Protein AF-A0A2K3K0E5-F1 (afdb_monomer_lite)

Sequence (52 aa):
MVDDKLFKRGFASPLLLCVSEQEAKGILEEVHEEACGNHIGARALAGKILRA

Foldseek 3Di:
DPPPWDWDDDPPAPTATDDDPVVVVVLVVVLVVVCVVVVDDPVVSVVVNRVD

Radius of gyration: 12.53 Å; chains: 1; bounding box: 35×16×27 Å

Organism: Trifolium pratense (NCBI:txid57577)

Secondary structure (DSSP, 8-state):
-BTTB-EEPPSSSPPEEP--HHHHHHHHHHHHHHHHTTT--HHHHHHHHTT-

pLDDT: mean 84.62, std 8.08, range [63.62, 95.69]

Structure (mmCIF, N/CA/C/O backbone):
data_AF-A0A2K3K0E5-F1
#
_entry.id   AF-A0A2K3K0E5-F1
#
loop_
_atom_site.group_PDB
_atom_site.id
_atom_site.type_symbol
_atom_site.label_atom_id
_atom_site.label_alt_id
_atom_site.label_comp_id
_atom_site.label_asym_id
_atom_site.label_entity_id
_atom_site.label_seq_id
_atom_site.pdbx_PDB_ins_code
_atom_site.Cartn_x
_atom_site.Cartn_y
_atom_site.Cartn_z
_atom_site.occupancy
_atom_site.B_iso_or_equiv
_atom_site.auth_seq_id
_atom_site.auth_comp_id
_atom_site.auth_asym_id
_atom_site.auth_atom_id
_atom_site.pdbx_PDB_model_num
ATOM 1 N N . MET A 1 1 ? -18.589 0.267 -4.964 1.00 76.38 1 MET A N 1
ATOM 2 C CA . MET A 1 1 ? -18.232 -0.176 -3.608 1.00 76.38 1 MET A CA 1
ATOM 3 C C . MET A 1 1 ? -18.530 -1.660 -3.553 1.00 76.38 1 MET A C 1
ATOM 5 O O . MET A 1 1 ? -19.610 -2.038 -3.988 1.00 76.38 1 MET A O 1
ATOM 9 N N . VAL A 1 2 ? -17.560 -2.480 -3.167 1.00 87.00 2 VAL A N 1
ATOM 10 C CA . VAL A 1 2 ? -17.721 -3.932 -2.973 1.00 87.00 2 VAL A CA 1
ATOM 11 C C . VAL A 1 2 ? -17.197 -4.202 -1.575 1.00 87.00 2 VAL A C 1
ATOM 13 O O . VAL A 1 2 ? -16.109 -3.722 -1.271 1.00 87.00 2 VAL A O 1
ATOM 16 N N . ASP A 1 3 ? -17.978 -4.863 -0.725 1.00 90.50 3 ASP A N 1
ATOM 17 C CA . ASP A 1 3 ? -17.624 -5.113 0.682 1.00 90.50 3 ASP A CA 1
ATOM 18 C C . ASP A 1 3 ? -17.175 -3.842 1.429 1.00 90.50 3 ASP A C 1
ATOM 20 O O . ASP A 1 3 ? -16.125 -3.819 2.066 1.00 90.50 3 ASP A O 1
ATOM 24 N N . ASP A 1 4 ? -17.915 -2.740 1.254 1.00 90.12 4 ASP A N 1
ATOM 25 C CA . ASP A 1 4 ? -17.607 -1.412 1.818 1.00 90.12 4 ASP A CA 1
ATOM 26 C C . ASP A 1 4 ? -16.252 -0.807 1.401 1.00 90.12 4 ASP A C 1
ATOM 28 O O . ASP A 1 4 ? -15.828 0.230 1.909 1.00 90.12 4 ASP A O 1
ATOM 32 N N . LYS A 1 5 ? -15.596 -1.392 0.392 1.00 91.12 5 LYS A N 1
ATOM 33 C CA . LYS A 1 5 ? -14.330 -0.907 -0.160 1.00 91.12 5 LYS A CA 1
ATOM 34 C C . LYS A 1 5 ? -14.526 -0.129 -1.454 1.00 91.12 5 LYS A C 1
ATOM 36 O O . LYS A 1 5 ? -15.332 -0.475 -2.333 1.00 91.12 5 LYS A O 1
ATOM 41 N N . LEU A 1 6 ? -13.753 0.946 -1.582 1.00 94.06 6 LEU A N 1
ATOM 42 C CA . LEU A 1 6 ? -13.676 1.762 -2.788 1.00 94.06 6 LEU A CA 1
ATOM 43 C C . LEU A 1 6 ? -12.503 1.303 -3.648 1.00 94.06 6 LEU A C 1
ATOM 45 O O . LEU A 1 6 ? -11.431 1.001 -3.139 1.00 94.06 6 LEU A O 1
ATOM 49 N N . PHE A 1 7 ? -12.707 1.284 -4.962 1.00 91.75 7 PHE A N 1
ATOM 50 C CA . PHE A 1 7 ? -11.685 0.878 -5.917 1.00 91.75 7 PHE A CA 1
ATOM 51 C C . PHE A 1 7 ? -11.523 1.939 -6.995 1.00 91.75 7 PHE A C 1
ATOM 53 O O . PHE A 1 7 ? -12.504 2.449 -7.542 1.00 91.75 7 PHE A O 1
ATOM 60 N N . LYS A 1 8 ? -10.274 2.237 -7.338 1.00 90.94 8 LYS A N 1
ATOM 61 C CA . LYS A 1 8 ? -9.909 3.088 -8.461 1.00 90.94 8 LYS A CA 1
ATOM 62 C C . LYS A 1 8 ? -9.682 2.219 -9.692 1.00 90.94 8 LYS A C 1
ATOM 64 O O . LYS A 1 8 ? -8.805 1.358 -9.715 1.00 90.94 8 LYS A O 1
ATOM 69 N N . ARG A 1 9 ? -10.467 2.469 -10.740 1.00 90.06 9 ARG A N 1
ATOM 70 C CA . ARG A 1 9 ? -10.347 1.793 -12.034 1.00 90.06 9 ARG A CA 1
ATOM 71 C C . ARG A 1 9 ? -9.495 2.627 -12.986 1.00 90.06 9 ARG A C 1
ATOM 73 O O . ARG A 1 9 ? -9.838 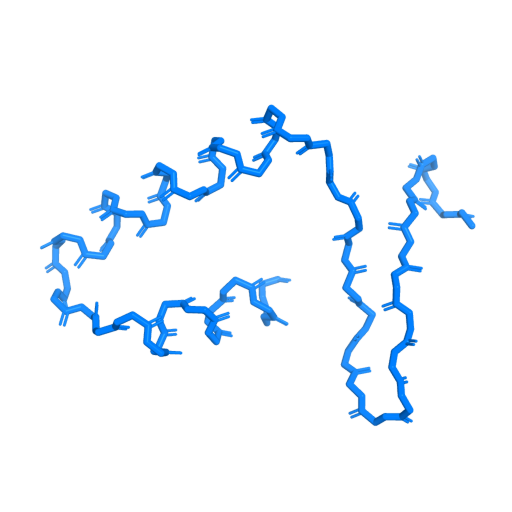3.771 -13.272 1.00 90.06 9 ARG A O 1
ATOM 80 N N . GLY A 1 10 ? -8.405 2.051 -13.486 1.00 85.19 10 GLY A N 1
ATOM 81 C CA . GLY A 1 10 ? -7.684 2.594 -14.638 1.00 85.19 10 GLY A CA 1
ATOM 82 C C . GLY A 1 10 ? -8.172 1.978 -15.949 1.00 85.19 10 GLY A C 1
ATOM 83 O O . GLY A 1 10 ? -8.919 1.003 -15.956 1.00 85.19 10 GLY A O 1
ATOM 84 N N . PHE A 1 11 ? -7.761 2.565 -17.073 1.00 82.19 11 PHE A N 1
ATOM 85 C CA . PHE A 1 11 ? -8.188 2.135 -18.410 1.00 82.19 11 PHE A CA 1
ATOM 86 C C . PHE A 1 11 ? -7.681 0.728 -18.779 1.00 82.19 11 PHE A C 1
ATOM 88 O O . PHE A 1 11 ? -8.418 -0.055 -19.365 1.00 82.19 11 PHE A O 1
ATOM 95 N N . ALA A 1 12 ? -6.443 0.404 -18.391 1.00 83.19 12 ALA A N 1
ATOM 96 C CA . ALA A 1 12 ? -5.795 -0.889 -18.637 1.00 83.19 12 ALA A CA 1
ATOM 97 C C . ALA A 1 12 ? -5.056 -1.433 -17.395 1.00 83.19 12 ALA A C 1
ATOM 99 O O . ALA A 1 12 ? -4.236 -2.340 -17.506 1.00 83.19 12 ALA A O 1
ATOM 100 N N . SER A 1 13 ? -5.299 -0.851 -16.215 1.00 79.69 13 SER A N 1
ATOM 101 C CA . SER A 1 13 ? -4.670 -1.276 -14.961 1.00 79.69 13 SER A CA 1
ATOM 102 C C . SER A 1 13 ? -5.626 -2.133 -14.127 1.00 79.69 13 SER A C 1
ATOM 104 O O . SER A 1 13 ? -6.844 -1.965 -14.249 1.00 79.69 13 SER A O 1
ATOM 106 N N . PRO A 1 14 ? -5.099 -2.982 -13.225 1.00 85.25 14 PRO A N 1
ATOM 107 C CA . PRO A 1 14 ? -5.901 -3.619 -12.186 1.00 85.25 14 PRO A CA 1
ATOM 108 C C . PRO A 1 14 ? -6.725 -2.600 -11.387 1.00 85.25 14 PRO A C 1
ATOM 110 O O . PRO A 1 14 ? -6.388 -1.409 -11.332 1.00 85.25 14 PRO A O 1
ATOM 113 N N . LEU A 1 15 ? -7.813 -3.074 -10.775 1.00 88.62 15 LEU A N 1
ATOM 114 C CA . LEU A 1 15 ? -8.563 -2.289 -9.798 1.00 88.62 15 LEU A CA 1
ATOM 115 C C . LEU A 1 15 ? -7.673 -2.067 -8.577 1.00 88.62 15 LEU A C 1
ATOM 117 O O . LEU A 1 15 ? -7.250 -3.026 -7.943 1.00 88.62 15 LEU A O 1
ATOM 121 N N . LEU A 1 16 ? -7.400 -0.807 -8.256 1.00 90.31 16 LEU A N 1
ATOM 122 C CA . LEU A 1 16 ? -6.598 -0.451 -7.092 1.00 90.31 16 LEU A CA 1
ATOM 123 C C . LEU A 1 16 ? -7.523 -0.187 -5.911 1.00 90.31 16 LEU A C 1
ATOM 125 O O . LEU A 1 16 ? -8.456 0.607 -6.039 1.00 90.31 16 LEU A O 1
ATOM 129 N N . LEU A 1 17 ? -7.268 -0.829 -4.776 1.00 92.06 17 LEU A N 1
ATOM 130 C CA . LEU A 1 17 ? -7.990 -0.557 -3.538 1.00 92.06 17 LEU A CA 1
ATOM 131 C C . LEU A 1 17 ? -7.668 0.862 -3.050 1.00 92.06 17 LEU A C 1
ATOM 133 O O . LEU A 1 17 ? -6.506 1.253 -2.954 1.00 92.06 17 LEU A O 1
ATOM 137 N N . CYS A 1 18 ? -8.702 1.640 -2.748 1.00 93.06 18 CYS A N 1
ATOM 138 C CA . CYS A 1 18 ? -8.544 2.897 -2.034 1.00 93.06 18 CYS A CA 1
ATOM 139 C C . CYS A 1 18 ? -8.402 2.596 -0.543 1.00 93.06 18 CYS A C 1
ATOM 141 O O . CYS A 1 18 ? -9.243 1.907 0.031 1.00 93.06 18 CYS A O 1
ATOM 143 N N . VAL A 1 19 ? -7.365 3.155 0.065 1.00 93.44 19 VAL A N 1
ATOM 144 C CA . VAL A 1 19 ? -7.072 3.039 1.494 1.00 93.44 19 VAL A CA 1
ATOM 145 C C . VAL A 1 19 ? -7.030 4.432 2.116 1.00 93.44 19 VAL A C 1
ATOM 147 O O . VAL A 1 19 ? -6.741 5.418 1.430 1.00 93.44 19 VAL A O 1
ATOM 150 N N . SER A 1 20 ? -7.339 4.524 3.405 1.00 94.75 20 SER A N 1
ATOM 151 C CA . SER A 1 20 ? -7.134 5.735 4.201 1.00 94.75 20 SER A CA 1
ATOM 152 C C . SER A 1 20 ? -5.645 6.063 4.337 1.00 94.75 20 SER A C 1
ATOM 154 O O . SER A 1 20 ? -4.774 5.226 4.091 1.00 94.75 20 SER A O 1
ATOM 156 N N . GLU A 1 21 ? -5.323 7.284 4.765 1.00 94.50 21 GLU A N 1
ATOM 157 C CA . GLU A 1 21 ? -3.929 7.662 5.026 1.00 94.50 21 GLU A CA 1
ATOM 158 C C . GLU A 1 21 ? -3.283 6.801 6.120 1.00 94.50 21 GLU A C 1
ATOM 160 O O . GLU A 1 21 ? -2.087 6.524 6.064 1.00 94.50 21 GLU A O 1
ATOM 165 N N . GLN A 1 22 ? -4.064 6.377 7.115 1.00 95.69 22 GLN A N 1
ATOM 166 C CA . GLN A 1 22 ? -3.608 5.521 8.207 1.00 95.69 22 GLN A CA 1
ATOM 167 C C . GLN A 1 22 ? -3.241 4.126 7.693 1.00 95.69 22 GLN A C 1
ATOM 169 O O . GLN A 1 22 ? -2.146 3.640 7.965 1.00 95.69 22 GLN A O 1
ATOM 174 N N . GLU A 1 23 ? -4.119 3.513 6.899 1.00 93.81 23 GLU A N 1
ATOM 175 C CA . GLU A 1 23 ? -3.859 2.217 6.263 1.00 93.81 23 GLU A CA 1
ATOM 176 C C . GLU A 1 23 ? -2.677 2.300 5.289 1.00 93.81 23 GLU A C 1
ATOM 178 O O . GLU A 1 23 ? -1.821 1.419 5.285 1.00 93.81 23 GLU A O 1
ATOM 183 N N . ALA A 1 24 ? -2.576 3.383 4.510 1.00 92.12 24 ALA A N 1
ATOM 184 C CA . ALA A 1 24 ? -1.455 3.600 3.600 1.00 92.12 24 ALA A CA 1
ATOM 185 C C . ALA A 1 24 ? -0.107 3.635 4.334 1.00 92.12 24 ALA A C 1
ATOM 187 O O . ALA A 1 24 ? 0.862 3.059 3.845 1.00 92.12 24 ALA A O 1
ATOM 188 N N . LYS A 1 25 ? -0.036 4.283 5.505 1.00 93.94 25 LYS A N 1
ATOM 189 C CA . LYS A 1 25 ? 1.179 4.296 6.336 1.00 93.94 25 LYS A CA 1
ATOM 190 C C . LYS A 1 25 ? 1.546 2.895 6.816 1.00 93.94 25 LYS A C 1
ATOM 192 O O . LYS A 1 25 ? 2.693 2.505 6.639 1.00 93.94 25 LYS A O 1
ATOM 197 N N . GLY A 1 26 ? 0.576 2.129 7.321 1.00 92.62 26 GLY A N 1
ATOM 198 C CA . GLY A 1 26 ? 0.812 0.748 7.754 1.00 92.62 26 GLY A CA 1
ATOM 199 C C . GLY A 1 26 ? 1.324 -0.146 6.621 1.00 92.62 26 GLY A C 1
ATOM 200 O O . GLY A 1 26 ? 2.321 -0.839 6.788 1.00 92.62 26 GLY A O 1
ATOM 201 N N . ILE A 1 27 ? 0.713 -0.053 5.434 1.00 90.75 27 ILE A N 1
ATOM 202 C CA . ILE A 1 27 ? 1.166 -0.786 4.240 1.00 90.75 27 ILE A CA 1
ATOM 203 C C . ILE A 1 27 ? 2.599 -0.388 3.868 1.00 90.75 27 ILE A C 1
ATOM 205 O O . ILE A 1 27 ? 3.406 -1.245 3.524 1.00 90.75 27 ILE A O 1
ATOM 209 N N . LEU A 1 28 ? 2.932 0.906 3.915 1.00 88.69 28 LEU A N 1
ATOM 210 C CA . LEU A 1 28 ? 4.280 1.379 3.595 1.00 88.69 28 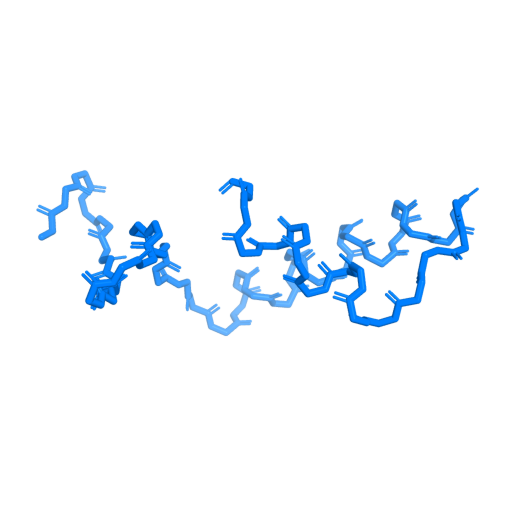LEU A CA 1
ATOM 211 C C . LEU A 1 28 ? 5.325 0.889 4.602 1.00 88.69 28 LEU A C 1
ATOM 213 O O . LEU A 1 28 ? 6.427 0.555 4.179 1.00 88.69 28 LEU A O 1
ATOM 217 N N . GLU A 1 29 ? 4.995 0.845 5.892 1.00 88.50 29 GLU A N 1
ATOM 218 C CA . GLU A 1 29 ? 5.870 0.325 6.949 1.00 88.50 29 GLU A CA 1
ATOM 219 C C . GLU A 1 29 ? 6.122 -1.177 6.773 1.00 88.50 29 GLU A C 1
ATOM 221 O O . GLU A 1 29 ? 7.275 -1.595 6.705 1.00 88.50 29 GLU A O 1
ATOM 226 N N . GLU A 1 30 ? 5.065 -1.975 6.594 1.00 86.12 30 GLU A N 1
ATOM 227 C CA . GLU A 1 30 ? 5.164 -3.423 6.353 1.00 86.12 30 GLU A CA 1
ATOM 228 C C . GLU A 1 30 ? 6.030 -3.723 5.122 1.00 86.12 30 GLU A C 1
ATOM 230 O O . GLU A 1 30 ? 6.992 -4.492 5.170 1.00 86.12 30 GLU A O 1
ATOM 235 N N . VAL A 1 31 ? 5.742 -3.028 4.023 1.00 84.06 31 VAL A N 1
ATOM 236 C CA . VAL A 1 31 ? 6.464 -3.179 2.762 1.00 84.06 31 VAL A CA 1
ATOM 237 C C . VAL A 1 31 ? 7.913 -2.681 2.869 1.00 84.06 31 VAL A C 1
ATOM 239 O O . VAL A 1 31 ? 8.791 -3.222 2.193 1.00 84.06 31 VAL A O 1
ATOM 242 N N . HIS A 1 32 ? 8.198 -1.673 3.699 1.00 83.19 32 HIS A N 1
ATOM 243 C CA . HIS A 1 32 ? 9.558 -1.196 3.960 1.00 83.19 32 HIS A 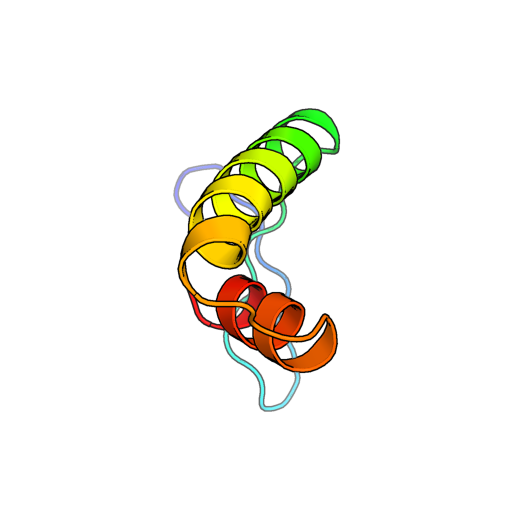CA 1
ATOM 244 C C . HIS A 1 32 ? 10.388 -2.217 4.745 1.00 83.19 32 HIS A C 1
ATOM 246 O O . HIS A 1 32 ? 11.524 -2.493 4.356 1.00 83.19 32 HIS A O 1
ATOM 252 N N . GLU A 1 33 ? 9.822 -2.807 5.797 1.00 80.00 33 GLU A N 1
ATOM 253 C CA . GLU A 1 33 ? 10.477 -3.848 6.597 1.00 80.00 33 GLU A CA 1
ATOM 254 C C . GLU A 1 33 ? 10.802 -5.083 5.743 1.00 80.00 33 GLU A C 1
ATOM 256 O O . GLU A 1 33 ? 11.942 -5.557 5.724 1.00 80.00 33 GLU A O 1
ATOM 261 N N . GLU A 1 34 ? 9.853 -5.545 4.923 1.00 71.88 34 GLU A N 1
ATOM 262 C CA . GLU A 1 34 ? 10.101 -6.635 3.970 1.00 71.88 34 GLU A CA 1
ATOM 263 C C . GLU A 1 34 ? 11.145 -6.267 2.901 1.00 71.88 34 GLU A C 1
ATOM 265 O O . GLU A 1 34 ? 11.946 -7.102 2.464 1.00 71.88 34 GLU A O 1
ATOM 270 N N . ALA A 1 35 ? 11.150 -5.011 2.445 1.00 72.44 35 ALA A N 1
ATOM 271 C CA . ALA A 1 35 ? 12.112 -4.521 1.465 1.00 72.44 35 ALA A CA 1
ATOM 272 C C . ALA A 1 35 ? 13.531 -4.420 2.025 1.00 72.44 35 ALA A C 1
ATOM 274 O O . ALA A 1 35 ? 14.485 -4.628 1.269 1.00 72.44 35 ALA A O 1
ATOM 275 N N . CYS A 1 36 ? 13.675 -4.117 3.315 1.00 68.00 36 CYS A N 1
ATOM 276 C CA . CYS A 1 36 ? 14.958 -4.004 4.000 1.00 68.00 36 CYS A CA 1
ATOM 277 C C . CYS A 1 36 ? 15.738 -5.329 3.945 1.00 68.00 36 CYS A C 1
ATOM 279 O O . C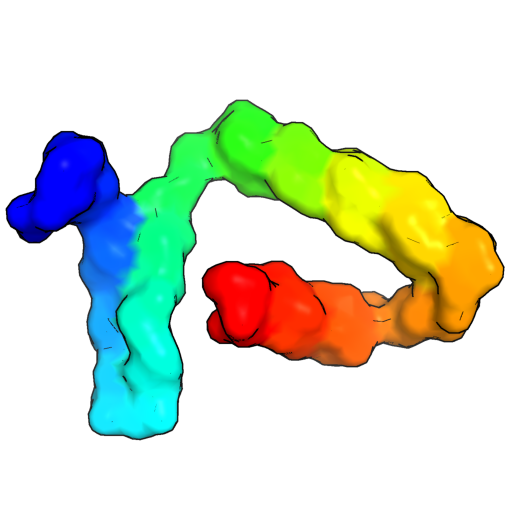YS A 1 36 ? 16.943 -5.325 3.700 1.00 68.00 36 CYS A O 1
ATOM 281 N N . GLY A 1 37 ? 15.045 -6.473 4.021 1.00 65.62 37 GLY A N 1
ATOM 282 C CA . GLY A 1 37 ? 15.655 -7.799 3.863 1.00 65.62 37 GLY A CA 1
ATOM 283 C C . GLY A 1 37 ? 16.078 -8.156 2.429 1.00 65.62 37 G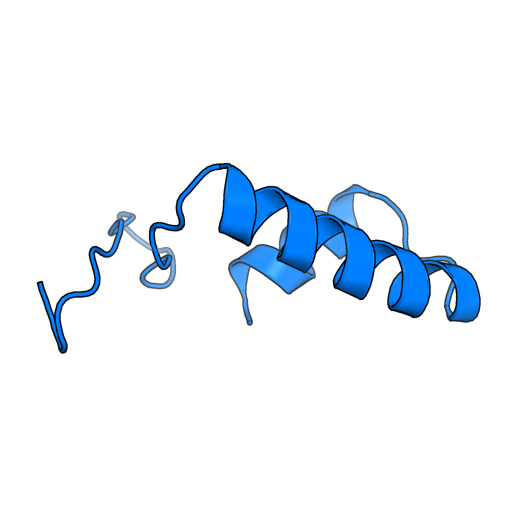LY A C 1
ATOM 284 O O . GLY A 1 37 ? 16.918 -9.032 2.237 1.00 65.62 37 GLY A O 1
ATOM 285 N N . ASN A 1 38 ? 15.526 -7.481 1.412 1.00 66.00 38 ASN A N 1
ATOM 286 C CA . ASN A 1 38 ? 15.657 -7.866 -0.000 1.00 66.00 38 ASN A CA 1
ATOM 287 C C . ASN A 1 38 ? 16.228 -6.755 -0.912 1.00 66.00 38 ASN A C 1
ATOM 289 O O . ASN A 1 38 ? 16.276 -6.940 -2.130 1.00 66.00 38 ASN A O 1
ATOM 293 N N . HIS A 1 39 ? 16.613 -5.606 -0.337 1.00 74.75 39 HIS A N 1
ATOM 294 C CA . HIS A 1 39 ? 17.130 -4.395 -0.997 1.00 74.75 39 HIS A CA 1
ATOM 295 C C . HIS A 1 39 ? 16.422 -4.033 -2.317 1.00 74.75 39 HIS A C 1
ATOM 297 O O . HIS A 1 39 ? 17.048 -3.779 -3.348 1.00 74.75 39 HIS A O 1
ATOM 303 N N . ILE A 1 40 ? 15.089 -3.994 -2.308 1.00 77.00 40 ILE A N 1
ATOM 304 C CA . ILE A 1 40 ? 14.316 -3.602 -3.494 1.00 77.00 40 ILE A CA 1
ATOM 305 C C . ILE A 1 40 ? 14.253 -2.075 -3.635 1.00 77.00 40 ILE A C 1
ATOM 307 O O . ILE A 1 40 ? 13.908 -1.353 -2.705 1.00 77.00 40 ILE A O 1
ATOM 311 N N . GLY A 1 41 ? 14.571 -1.562 -4.825 1.00 80.19 41 GLY A N 1
ATOM 312 C CA . GLY A 1 41 ? 14.497 -0.126 -5.109 1.00 80.19 41 GLY A CA 1
ATOM 313 C C . GLY A 1 41 ? 13.058 0.415 -5.121 1.00 80.19 41 GLY A C 1
ATOM 314 O O . GLY A 1 41 ? 12.107 -0.313 -5.411 1.00 80.19 41 GLY A O 1
ATOM 315 N N . ALA A 1 42 ? 12.898 1.725 -4.900 1.00 79.94 42 ALA A N 1
ATOM 316 C CA . ALA A 1 42 ? 11.596 2.394 -4.742 1.00 79.94 42 ALA A CA 1
ATOM 317 C C . ALA A 1 42 ? 10.586 2.126 -5.880 1.00 79.94 42 ALA A C 1
ATOM 319 O O . ALA A 1 42 ? 9.394 1.951 -5.637 1.00 79.94 42 ALA A O 1
ATOM 320 N N . ARG A 1 43 ? 11.048 2.034 -7.136 1.00 83.31 43 ARG A N 1
ATOM 321 C CA . ARG A 1 43 ? 10.178 1.718 -8.285 1.00 83.31 43 ARG A CA 1
ATOM 322 C C . ARG A 1 43 ? 9.641 0.285 -8.239 1.00 83.31 43 ARG A C 1
ATOM 324 O O . ARG A 1 43 ? 8.486 0.051 -8.591 1.00 83.31 43 ARG A O 1
ATOM 331 N N . ALA A 1 44 ? 10.475 -0.670 -7.830 1.00 83.94 44 ALA A N 1
ATOM 332 C CA . ALA A 1 44 ? 10.057 -2.059 -7.670 1.00 83.94 44 ALA A CA 1
ATOM 333 C C . ALA A 1 44 ? 9.072 -2.192 -6.500 1.00 83.94 44 ALA A C 1
ATOM 335 O O . ALA A 1 44 ? 8.077 -2.905 -6.627 1.00 83.94 44 ALA A O 1
ATOM 336 N N . LEU A 1 45 ? 9.310 -1.434 -5.425 1.00 83.19 45 LEU A N 1
ATOM 337 C CA . LEU A 1 45 ? 8.438 -1.333 -4.257 1.00 83.19 45 LEU A CA 1
ATOM 338 C C . LEU A 1 45 ? 7.032 -0.846 -4.625 1.00 83.19 45 LEU A C 1
ATOM 340 O O . LEU A 1 45 ? 6.052 -1.542 -4.381 1.00 83.19 45 LEU A O 1
ATOM 344 N N . ALA A 1 46 ? 6.937 0.294 -5.315 1.00 84.12 46 ALA A N 1
ATOM 345 C CA . ALA A 1 46 ? 5.662 0.832 -5.785 1.00 84.12 46 ALA A CA 1
ATOM 346 C C . ALA A 1 46 ? 4.928 -0.157 -6.705 1.00 84.12 46 ALA A C 1
ATOM 348 O O . ALA A 1 46 ? 3.714 -0.317 -6.628 1.00 84.12 46 ALA A O 1
ATOM 349 N N . GLY A 1 47 ? 5.672 -0.873 -7.553 1.00 84.38 47 GLY A N 1
ATOM 350 C CA . GLY A 1 47 ? 5.108 -1.924 -8.390 1.00 84.38 47 GLY A CA 1
ATOM 351 C C . GLY A 1 47 ? 4.525 -3.096 -7.596 1.00 84.38 47 GLY A C 1
ATOM 352 O O . GLY A 1 47 ? 3.518 -3.644 -8.031 1.00 84.38 47 GLY A O 1
ATOM 353 N N . LYS A 1 48 ? 5.132 -3.493 -6.468 1.00 82.25 48 LYS A N 1
ATOM 354 C CA . LYS A 1 48 ? 4.575 -4.531 -5.585 1.00 82.25 48 LYS A CA 1
ATOM 355 C C . LYS A 1 48 ? 3.257 -4.071 -4.964 1.00 82.25 48 LYS A C 1
ATOM 357 O O . LYS A 1 48 ? 2.276 -4.789 -5.083 1.00 82.25 48 LYS A O 1
ATOM 362 N N . ILE A 1 49 ? 3.219 -2.854 -4.416 1.00 85.31 49 ILE A N 1
ATOM 363 C CA . ILE A 1 49 ? 2.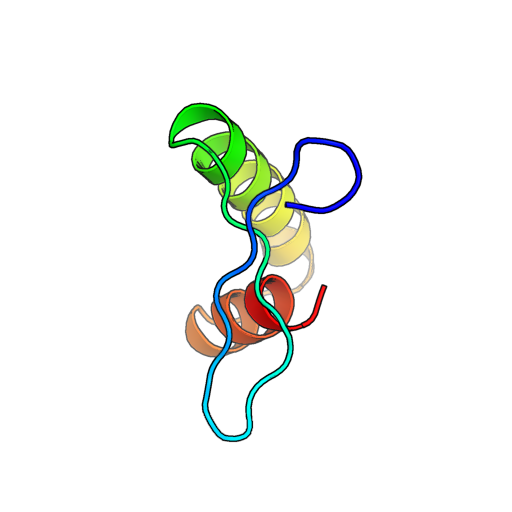014 -2.284 -3.787 1.00 85.31 49 ILE A CA 1
ATOM 364 C C . ILE A 1 49 ? 0.845 -2.219 -4.781 1.00 85.31 49 ILE A C 1
ATOM 366 O O . ILE A 1 49 ? -0.281 -2.550 -4.442 1.00 85.31 49 ILE A O 1
ATOM 370 N N . LEU A 1 50 ? 1.105 -1.834 -6.033 1.00 84.38 50 LEU A N 1
ATOM 371 C CA . LEU A 1 50 ? 0.065 -1.707 -7.063 1.00 84.38 50 LEU A CA 1
ATOM 372 C C . LEU A 1 50 ? -0.397 -3.044 -7.676 1.00 84.38 50 LEU A C 1
ATOM 374 O O . LEU A 1 50 ? -1.286 -3.036 -8.529 1.00 84.38 50 LEU A O 1
ATOM 378 N N . ARG A 1 51 ? 0.237 -4.166 -7.317 1.00 76.50 51 ARG A N 1
ATOM 379 C CA . ARG A 1 51 ? -0.086 -5.514 -7.820 1.00 76.50 51 ARG A CA 1
ATOM 380 C C . ARG A 1 51 ? -0.548 -6.488 -6.731 1.00 76.50 51 ARG A C 1
ATOM 382 O O . ARG A 1 51 ? -0.911 -7.603 -7.100 1.00 76.50 51 ARG A O 1
ATOM 389 N N . ALA A 1 52 ? -0.446 -6.102 -5.460 1.00 63.62 52 ALA A N 1
ATOM 390 C CA . ALA A 1 52 ? -0.864 -6.903 -4.313 1.00 63.62 52 ALA A CA 1
ATOM 391 C C . ALA A 1 52 ? -2.389 -7.069 -4.256 1.00 63.62 52 ALA A C 1
ATOM 393 O O . ALA A 1 52 ? -3.103 -6.151 -4.725 1.00 63.62 52 ALA A O 1
#